Protein AF-A0A6F9ZHJ4-F1 (afdb_monomer)

Solvent-accessible surface area (backbone atoms only — not comparable to full-atom values): 6117 Å² total; per-residue (Å²): 122,73,69,59,60,60,54,70,74,72,63,99,56,73,60,68,56,48,52,54,50,50,52,49,51,52,53,51,50,52,53,50,54,50,52,51,48,54,53,47,54,55,55,51,56,53,48,52,57,48,52,53,48,54,51,50,52,50,52,49,51,53,52,52,50,51,59,61,45,54,77,74,45,53,72,68,53,44,52,52,52,50,59,74,49,41,71,48,76,47,73,80,88,86,54,77,48,77,39,50,71,88,78,122

Radius of gyration: 35.01 Å; Cα contacts (8 Å, |Δi|>4): 24; chains: 1; bounding box: 73×30×91 Å

Structure (mmCIF, N/CA/C/O backbone):
data_AF-A0A6F9ZHJ4-F1
#
_entry.id   AF-A0A6F9ZHJ4-F1
#
loop_
_atom_site.group_PDB
_atom_site.id
_atom_site.type_symbol
_atom_site.label_atom_id
_atom_site.label_alt_id
_atom_site.label_comp_id
_atom_site.label_asym_id
_atom_site.label_entity_id
_atom_site.label_seq_id
_atom_site.pdbx_PDB_ins_code
_atom_site.Cartn_x
_atom_site.Cartn_y
_atom_site.Cartn_z
_atom_site.occupancy
_atom_site.B_iso_or_equiv
_atom_site.auth_seq_id
_atom_site.auth_comp_id
_atom_site.auth_asym_id
_atom_site.auth_atom_id
_atom_site.pdbx_PDB_model_num
ATOM 1 N N . MET A 1 1 ? -49.561 13.893 37.663 1.00 42.22 1 MET A N 1
ATOM 2 C CA . MET A 1 1 ? -48.590 14.455 38.633 1.00 42.22 1 MET A CA 1
ATOM 3 C C . MET A 1 1 ? -49.202 14.816 39.996 1.00 42.22 1 MET A C 1
ATOM 5 O O . MET A 1 1 ? -48.502 14.705 40.987 1.00 42.22 1 MET A O 1
ATOM 9 N N . GLN A 1 2 ? -50.490 15.183 40.096 1.00 40.31 2 GLN A N 1
ATOM 10 C CA . GLN A 1 2 ? -51.121 15.577 41.376 1.00 40.31 2 GLN A CA 1
ATOM 11 C C . GLN A 1 2 ? -51.456 14.403 42.323 1.00 40.31 2 GLN A C 1
ATOM 13 O O . GLN A 1 2 ? -51.540 14.593 43.531 1.00 40.31 2 GLN A O 1
ATOM 18 N N . ASN A 1 3 ? -51.572 13.177 41.800 1.00 46.91 3 ASN A N 1
ATOM 19 C CA . ASN A 1 3 ? -51.909 11.995 42.603 1.00 46.91 3 ASN A CA 1
ATOM 20 C C . ASN A 1 3 ? -50.717 11.431 43.408 1.00 46.91 3 ASN A C 1
ATOM 22 O O . ASN A 1 3 ? -50.920 10.770 44.417 1.00 46.91 3 ASN A O 1
ATOM 26 N N . LEU A 1 4 ? -49.473 11.717 42.997 1.00 52.75 4 LEU A N 1
ATOM 27 C CA . LEU A 1 4 ? -48.271 11.221 43.683 1.00 52.75 4 LEU A CA 1
ATOM 28 C C . LEU A 1 4 ? -47.999 12.000 44.979 1.00 52.75 4 LEU A C 1
ATOM 30 O O . LEU A 1 4 ? -47.699 11.411 46.009 1.00 52.75 4 LEU A O 1
ATOM 34 N N . ILE A 1 5 ? -48.181 13.324 44.945 1.00 53.09 5 ILE A N 1
ATOM 35 C CA . ILE A 1 5 ? -47.965 14.210 46.102 1.00 53.09 5 ILE A CA 1
ATOM 36 C C . ILE A 1 5 ? -49.041 14.006 47.177 1.00 53.09 5 ILE A C 1
ATOM 38 O O . ILE A 1 5 ? -48.769 14.129 48.367 1.00 53.09 5 ILE A O 1
ATOM 42 N N . HIS A 1 6 ? -50.247 13.597 46.780 1.00 45.91 6 HIS A N 1
ATOM 43 C CA . HIS A 1 6 ? -51.310 13.258 47.723 1.00 45.91 6 HIS A CA 1
ATOM 44 C C . HIS A 1 6 ? -51.065 11.914 48.442 1.00 45.91 6 HIS A C 1
ATOM 46 O O . HIS A 1 6 ? -51.452 11.753 49.598 1.00 45.91 6 HIS A O 1
ATOM 52 N N . VAL A 1 7 ? -50.382 10.961 47.797 1.00 54.66 7 VAL A N 1
ATOM 53 C CA . VAL A 1 7 ? -49.926 9.714 48.442 1.00 54.66 7 VAL A CA 1
ATOM 54 C C . VAL A 1 7 ? -48.730 9.982 49.368 1.00 54.66 7 VAL A C 1
ATOM 56 O O . VAL A 1 7 ? -48.670 9.427 50.463 1.00 54.66 7 VAL A O 1
ATOM 59 N N . LEU A 1 8 ? -47.853 10.924 48.998 1.00 51.97 8 LEU A N 1
ATOM 60 C CA . LEU A 1 8 ? -46.684 11.348 49.784 1.00 51.97 8 LEU A CA 1
ATOM 61 C C . LEU A 1 8 ? -47.028 11.935 51.166 1.00 51.97 8 LEU A C 1
ATOM 63 O O . LEU A 1 8 ? -46.206 11.877 52.073 1.00 51.97 8 LEU A O 1
ATOM 67 N N . GLY A 1 9 ? -48.233 12.480 51.353 1.00 52.75 9 GLY A N 1
ATOM 68 C CA . GLY A 1 9 ? -48.646 13.078 52.626 1.00 52.75 9 GLY A CA 1
ATOM 69 C C . GLY A 1 9 ? -49.232 12.107 53.655 1.00 52.75 9 GLY A C 1
ATOM 70 O O . GLY A 1 9 ? -49.467 12.527 54.787 1.00 52.75 9 GLY A O 1
ATOM 71 N N . LYS A 1 10 ? -49.531 10.845 53.290 1.00 49.97 10 LYS A N 1
ATOM 72 C CA . LYS A 1 10 ? -50.440 10.004 54.097 1.00 49.97 10 LYS A CA 1
ATOM 73 C C . LYS A 1 10 ? -49.900 8.668 54.605 1.00 49.97 10 LYS A C 1
ATOM 75 O O . LYS A 1 10 ? -50.528 8.106 55.498 1.00 49.97 10 LYS A O 1
ATOM 80 N N . SER A 1 11 ? -48.776 8.152 54.113 1.00 47.34 11 SER A N 1
ATOM 81 C CA . SER A 1 11 ? -48.250 6.864 54.588 1.00 47.34 11 SER A CA 1
A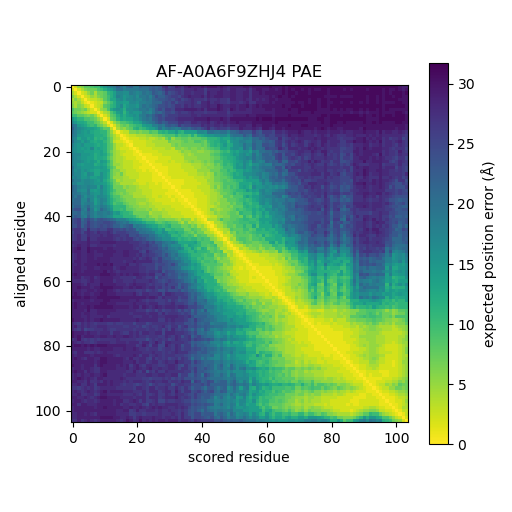TOM 82 C C . SER A 1 11 ? -46.837 6.998 55.142 1.00 47.34 11 SER A C 1
ATOM 84 O O . SER A 1 11 ? -45.867 7.092 54.393 1.00 47.34 11 SER A O 1
ATOM 86 N N . GLY A 1 12 ? -46.725 6.959 56.469 1.00 50.88 12 GLY A N 1
ATOM 87 C CA . GLY A 1 12 ? -45.473 6.702 57.175 1.00 50.88 12 GLY A CA 1
ATOM 88 C C . GLY A 1 12 ? -45.009 5.261 56.959 1.00 50.88 12 GLY A C 1
ATOM 89 O O . GLY A 1 12 ? -45.169 4.421 57.836 1.00 50.88 12 GLY A O 1
ATOM 90 N N . GLY A 1 13 ? -44.462 4.979 55.780 1.00 51.06 13 GLY A N 1
ATOM 91 C CA . GLY A 1 13 ? -43.990 3.656 55.381 1.00 51.06 13 GLY A CA 1
ATOM 92 C C . GLY A 1 13 ? -42.750 3.790 54.515 1.00 51.06 13 GLY A C 1
ATOM 93 O O . GLY A 1 13 ? -42.812 3.647 53.300 1.00 51.06 13 GLY A O 1
ATOM 94 N N . ASN A 1 14 ? -41.632 4.111 55.163 1.00 61.44 14 ASN A N 1
ATOM 95 C CA . ASN A 1 14 ? -40.338 4.371 54.536 1.00 61.44 14 ASN A CA 1
ATOM 96 C C . ASN A 1 14 ? -39.756 3.163 53.772 1.00 61.44 14 ASN A C 1
ATOM 98 O O . ASN A 1 14 ? -38.820 3.344 53.010 1.00 61.44 14 ASN A O 1
ATOM 102 N N . GLU A 1 15 ? -40.279 1.948 53.933 1.00 60.91 15 GLU A N 1
ATOM 103 C CA . GLU A 1 15 ? -39.592 0.721 53.502 1.00 60.91 15 GLU A CA 1
ATOM 104 C C . GLU A 1 15 ? -39.889 0.315 52.047 1.00 60.91 15 GLU A C 1
ATOM 106 O O . GLU A 1 15 ? -38.96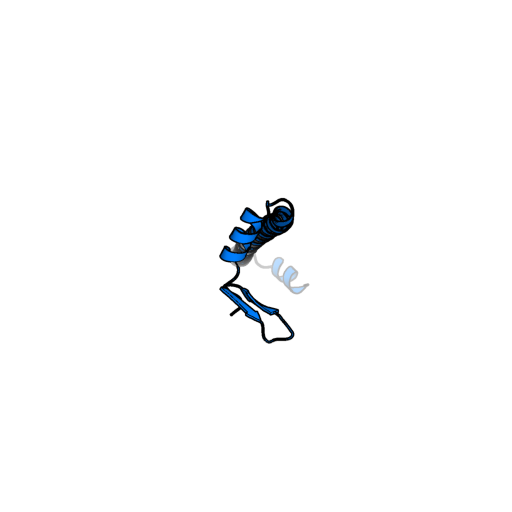2 0.074 51.276 1.00 60.91 15 GLU A O 1
ATOM 111 N N . GLU A 1 16 ? -41.156 0.333 51.610 1.00 61.44 16 GLU A N 1
ATOM 112 C CA . GLU A 1 16 ? -41.500 0.016 50.210 1.00 61.44 16 GLU A CA 1
ATOM 113 C C . GLU A 1 16 ? -41.035 1.104 49.235 1.00 61.44 16 GLU A C 1
ATOM 115 O O . GLU A 1 16 ? -40.621 0.811 48.114 1.00 61.44 16 GLU A O 1
ATOM 120 N N . PHE A 1 17 ? -41.031 2.363 49.679 1.00 63.00 17 PHE A N 1
ATOM 121 C CA . PHE A 1 17 ? -40.507 3.482 48.901 1.00 63.00 17 PHE A CA 1
ATOM 122 C C . PHE A 1 17 ? -38.985 3.402 48.735 1.00 63.00 17 PHE A C 1
ATOM 124 O O . PHE A 1 17 ? -38.487 3.570 47.621 1.00 63.00 17 PHE A O 1
ATOM 131 N N . ILE A 1 18 ? -38.249 3.095 49.812 1.00 70.62 18 ILE A N 1
ATOM 132 C CA . ILE A 1 18 ? -36.798 2.871 49.745 1.00 70.62 18 ILE A CA 1
ATOM 133 C C . ILE A 1 18 ? -36.498 1.676 48.842 1.00 70.62 18 ILE A C 1
ATOM 135 O O . ILE A 1 18 ? -35.662 1.806 47.956 1.00 70.62 18 ILE A O 1
ATOM 139 N N . SER A 1 19 ? -37.239 0.571 48.970 1.00 73.06 19 SER A N 1
ATOM 140 C CA . SER A 1 19 ? -37.074 -0.597 48.099 1.00 73.06 19 SER A CA 1
ATOM 141 C C . SER A 1 19 ? -37.322 -0.263 46.623 1.00 73.06 19 SER A C 1
ATOM 143 O O . SER A 1 19 ? -36.594 -0.718 45.741 1.00 73.06 19 SER A O 1
ATOM 145 N N . GLN A 1 20 ? -38.315 0.578 46.323 1.00 74.00 20 GLN A N 1
ATOM 146 C CA . GLN A 1 20 ? -38.616 0.976 44.951 1.00 74.00 20 GLN A CA 1
ATOM 147 C C . GLN A 1 20 ? -37.569 1.935 44.367 1.00 74.00 20 GLN A C 1
ATOM 149 O O . GLN A 1 20 ? -37.240 1.820 43.184 1.00 74.00 20 GLN A O 1
ATOM 154 N N . ILE A 1 21 ? -37.015 2.837 45.183 1.00 76.94 21 ILE A N 1
ATOM 155 C CA . ILE A 1 21 ? -35.872 3.675 44.802 1.00 76.94 21 ILE A CA 1
ATOM 156 C C . ILE A 1 21 ? -34.627 2.816 44.589 1.00 76.94 21 ILE A C 1
ATOM 158 O O . ILE A 1 21 ? -33.968 2.953 43.565 1.00 76.94 21 ILE A O 1
ATOM 162 N N . GLU A 1 22 ? -34.328 1.895 45.498 1.00 78.12 22 GLU A N 1
ATOM 163 C CA . GLU A 1 22 ? -33.178 0.997 45.414 1.00 78.12 22 GLU A CA 1
ATOM 164 C C . GLU A 1 22 ? -33.247 0.129 44.154 1.00 78.12 22 GLU A C 1
ATOM 166 O O . GLU A 1 22 ? -32.276 0.018 43.410 1.00 78.12 22 GLU A O 1
ATOM 171 N N . LYS A 1 23 ? -34.437 -0.374 43.814 1.00 81.19 23 LYS A N 1
ATOM 172 C CA . LYS A 1 23 ? -34.670 -1.123 42.576 1.00 81.19 23 LYS A CA 1
ATOM 173 C C . LYS A 1 23 ? -34.467 -0.271 41.319 1.00 81.19 23 LYS A C 1
ATOM 175 O O . LYS A 1 23 ? -33.959 -0.774 40.319 1.00 81.19 23 LYS A O 1
ATOM 180 N N . GLN A 1 24 ? -34.846 1.010 41.353 1.00 77.25 24 GLN A N 1
ATOM 181 C CA . GLN A 1 24 ? -34.566 1.938 40.253 1.00 77.25 24 GLN A CA 1
ATOM 182 C C . GLN A 1 24 ? -33.078 2.288 40.153 1.00 77.25 24 GLN A C 1
ATOM 184 O O . GLN A 1 24 ? -32.565 2.374 39.042 1.00 77.25 24 GLN A O 1
ATOM 189 N N . ILE A 1 25 ? -32.382 2.435 41.283 1.00 83.06 25 ILE A N 1
ATOM 190 C CA . ILE A 1 25 ? -30.934 2.671 41.329 1.00 83.06 25 ILE A CA 1
ATOM 191 C C . ILE A 1 25 ? -30.184 1.476 40.737 1.00 83.06 25 ILE A C 1
ATOM 193 O O . ILE A 1 25 ? -29.324 1.671 39.885 1.00 83.06 25 ILE A O 1
ATOM 197 N N . VAL A 1 26 ? -30.537 0.249 41.132 1.00 88.62 26 VAL A N 1
ATOM 198 C CA . VAL A 1 26 ? -29.921 -0.976 40.597 1.00 88.62 26 VAL A CA 1
ATOM 199 C C . VAL A 1 26 ? -30.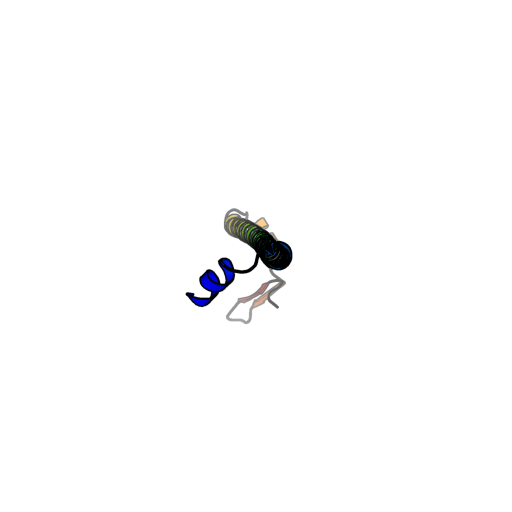150 -1.081 39.095 1.00 88.62 26 VAL A C 1
ATOM 201 O O . VAL A 1 26 ? -29.191 -1.256 38.350 1.00 88.62 26 VAL A O 1
ATOM 204 N N . LYS A 1 27 ? -31.391 -0.881 38.636 1.00 88.81 27 LYS A N 1
ATOM 205 C CA . LYS A 1 27 ? -31.714 -0.918 37.206 1.00 88.81 27 LYS A CA 1
ATOM 206 C C . LYS A 1 27 ? -30.918 0.125 36.412 1.00 88.81 27 LYS A C 1
ATOM 208 O O . LYS A 1 27 ? -30.382 -0.183 35.353 1.00 88.81 27 LYS A O 1
ATOM 213 N N . LEU A 1 28 ? -30.828 1.354 36.919 1.00 84.56 28 LEU A N 1
ATOM 214 C CA . LEU A 1 28 ? -30.083 2.420 36.252 1.00 84.56 28 LEU A CA 1
ATOM 215 C C . LEU A 1 28 ? -28.576 2.128 36.232 1.00 84.56 28 LEU A C 1
ATOM 217 O O . LEU A 1 28 ? -27.908 2.402 35.243 1.00 84.56 28 LEU A O 1
ATOM 221 N N . ASN A 1 29 ? -28.042 1.534 37.299 1.00 86.75 29 ASN A N 1
ATOM 222 C CA . ASN A 1 29 ? -26.644 1.121 37.365 1.00 86.75 29 ASN A CA 1
ATOM 223 C C . ASN A 1 29 ? -26.331 -0.024 36.382 1.00 86.75 29 ASN 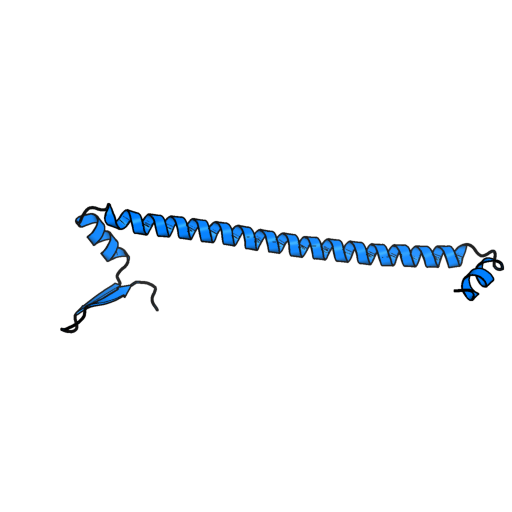A C 1
ATOM 225 O O . ASN A 1 29 ? -25.282 -0.020 35.738 1.00 86.75 29 ASN A O 1
ATOM 229 N N . GLU A 1 30 ? -27.248 -0.977 36.212 1.00 89.56 30 GLU A N 1
ATOM 230 C CA . GLU A 1 30 ? -27.143 -2.027 35.189 1.00 89.56 30 GLU A CA 1
ATOM 231 C C . GLU A 1 30 ? -27.162 -1.437 33.771 1.00 89.56 30 GLU A C 1
ATOM 233 O O . GLU A 1 30 ? -26.332 -1.801 32.941 1.00 89.56 30 GLU A O 1
ATOM 238 N N . GLU A 1 31 ? -28.041 -0.470 33.497 1.00 86.94 31 GLU A N 1
ATOM 239 C CA . GLU A 1 31 ? -28.076 0.223 32.201 1.00 86.94 31 GLU A CA 1
ATOM 240 C C . GLU A 1 31 ? -26.790 1.032 31.944 1.00 86.94 31 GLU A C 1
ATOM 242 O O . GLU A 1 31 ? -26.229 0.963 30.850 1.00 86.94 31 GLU A O 1
ATOM 247 N N . CYS A 1 32 ? -26.266 1.741 32.950 1.00 79.31 32 CYS A N 1
ATOM 248 C CA . CYS A 1 32 ? -25.000 2.473 32.836 1.00 79.31 32 CYS A CA 1
ATOM 249 C C . CYS A 1 32 ? -23.816 1.541 32.549 1.00 79.31 32 CYS A C 1
ATOM 251 O O . CYS A 1 32 ? -23.017 1.821 31.659 1.00 79.31 32 CYS A O 1
ATOM 253 N N . THR A 1 33 ? -23.719 0.417 33.263 1.00 85.06 33 THR A N 1
ATOM 254 C CA . THR A 1 33 ? -22.627 -0.551 33.066 1.00 85.06 33 THR A CA 1
ATOM 255 C C . THR A 1 33 ? -22.711 -1.256 31.710 1.00 85.06 33 THR A C 1
ATOM 257 O O . THR A 1 33 ? -21.680 -1.491 31.079 1.00 85.06 33 THR A O 1
ATOM 260 N N . ALA A 1 34 ? -23.919 -1.538 31.211 1.00 87.94 34 ALA A N 1
ATOM 261 C CA . ALA A 1 34 ? -24.118 -2.070 29.864 1.00 87.94 34 ALA A CA 1
ATOM 262 C C . ALA A 1 34 ? -23.667 -1.077 28.777 1.00 87.94 34 ALA A C 1
ATOM 264 O O . ALA A 1 34 ? -22.933 -1.459 27.865 1.00 87.94 34 ALA A O 1
ATOM 265 N N . LEU A 1 35 ? -24.044 0.200 28.905 1.00 78.44 35 LEU A N 1
ATOM 266 C CA . LEU A 1 35 ? -23.658 1.254 27.959 1.00 78.44 35 LEU A CA 1
ATOM 267 C C . LEU A 1 35 ? -22.153 1.557 27.990 1.00 78.44 35 LEU A C 1
ATOM 269 O O . LEU A 1 35 ? -21.554 1.820 26.947 1.00 78.44 35 LEU A O 1
ATOM 273 N N . GLU A 1 36 ? -21.517 1.512 29.162 1.00 78.44 36 GLU A N 1
ATOM 274 C CA . GLU A 1 36 ? -20.061 1.663 29.280 1.00 78.44 36 GLU A CA 1
ATOM 275 C C . GLU A 1 36 ? -19.311 0.520 28.596 1.00 78.44 36 GLU A C 1
ATOM 277 O O . GLU A 1 36 ? -18.305 0.765 27.925 1.00 78.44 36 GLU A O 1
ATOM 282 N N . LYS A 1 37 ? -19.822 -0.710 28.712 1.00 81.69 37 LYS A N 1
ATOM 283 C CA . LYS A 1 37 ? -19.250 -1.877 28.040 1.00 81.69 37 LYS A CA 1
ATOM 284 C C . LYS A 1 37 ? -19.355 -1.759 26.519 1.00 81.69 37 LYS A C 1
ATOM 286 O O . LYS A 1 37 ? -18.343 -1.870 25.840 1.00 81.69 37 LYS A O 1
ATOM 291 N N . GLU A 1 38 ? -20.536 -1.434 25.997 1.00 75.25 38 GLU A N 1
ATOM 292 C CA . GLU A 1 38 ? -20.743 -1.235 24.555 1.00 75.25 38 GLU A CA 1
ATOM 293 C C . GLU A 1 38 ? -19.854 -0.109 24.001 1.00 75.25 38 GLU A C 1
ATOM 295 O O . GLU A 1 38 ? -19.244 -0.236 22.938 1.00 75.25 38 GLU A O 1
ATOM 300 N N . ARG A 1 39 ? -19.699 0.983 24.759 1.00 71.50 39 ARG A N 1
ATOM 301 C CA . ARG A 1 39 ? -18.789 2.078 24.404 1.00 71.50 39 ARG A CA 1
ATOM 302 C C . ARG A 1 39 ? -17.323 1.640 24.383 1.00 71.50 39 ARG A C 1
ATOM 304 O O . ARG A 1 39 ? -16.564 2.133 23.547 1.00 71.50 39 ARG A O 1
ATOM 311 N N . SER A 1 40 ? -16.918 0.773 25.310 1.00 72.19 40 SER A N 1
ATOM 312 C CA . SER A 1 40 ? -15.564 0.216 25.350 1.00 72.19 40 SER A CA 1
ATOM 313 C C . SER A 1 40 ? -15.304 -0.665 24.132 1.00 72.19 40 SER A C 1
ATOM 315 O O . SER A 1 40 ? -14.307 -0.448 23.447 1.00 72.19 40 SER A O 1
ATOM 317 N N . ASP A 1 41 ? -16.232 -1.569 23.818 1.00 70.12 41 ASP A N 1
ATOM 318 C CA . ASP A 1 41 ? -16.115 -2.522 22.710 1.00 70.12 41 ASP A CA 1
ATOM 319 C C . ASP A 1 41 ? -16.015 -1.787 21.355 1.00 70.12 41 ASP A C 1
ATOM 321 O O . ASP A 1 41 ? -15.092 -2.025 20.575 1.00 70.12 41 ASP A O 1
ATOM 325 N N . ILE A 1 42 ? -16.878 -0.789 21.110 1.00 68.12 42 ILE A N 1
ATOM 326 C CA . ILE A 1 42 ? -16.819 0.058 19.900 1.00 68.12 42 ILE A CA 1
ATOM 327 C C . ILE A 1 42 ? -15.511 0.868 19.840 1.00 68.12 42 ILE A C 1
ATOM 329 O O . ILE A 1 42 ? -14.956 1.101 18.764 1.00 68.12 42 ILE A O 1
ATOM 333 N N . GLY A 1 43 ? -15.010 1.332 20.988 1.00 61.94 43 GLY A N 1
ATOM 334 C CA . GLY A 1 43 ? -13.755 2.079 21.073 1.00 61.94 43 GLY A CA 1
ATOM 335 C C . GLY A 1 43 ? -12.509 1.222 20.830 1.00 61.94 43 GLY A C 1
ATOM 336 O O . GLY A 1 43 ? -11.480 1.754 20.408 1.00 61.94 43 GLY A O 1
ATOM 337 N N . GLU A 1 44 ? -12.580 -0.079 21.097 1.00 61.19 44 GLU A N 1
ATOM 338 C CA . GLU A 1 44 ? -11.505 -1.040 20.847 1.00 61.19 44 GLU A CA 1
ATOM 339 C C . GLU A 1 44 ? -11.470 -1.452 19.366 1.00 61.19 44 GLU A C 1
ATOM 341 O O . GLU A 1 44 ? -10.415 -1.351 18.735 1.00 61.19 44 GLU A O 1
ATOM 346 N N . ASP A 1 45 ? -12.633 -1.745 18.772 1.00 57.62 45 ASP A N 1
ATOM 347 C CA . ASP A 1 45 ? -12.780 -2.000 17.328 1.00 57.62 45 ASP A CA 1
ATOM 348 C C . ASP A 1 45 ? -12.441 -0.767 16.471 1.00 57.62 45 ASP A C 1
ATOM 350 O O . ASP A 1 45 ? -11.837 -0.865 15.403 1.00 57.62 45 ASP A O 1
ATOM 354 N N . GLY A 1 46 ? -12.769 0.439 16.939 1.00 57.31 46 GLY A N 1
ATOM 355 C CA . GLY A 1 46 ? -12.380 1.670 16.248 1.00 57.31 46 GLY A CA 1
ATOM 356 C C . GLY A 1 46 ? -10.860 1.880 16.204 1.00 57.31 46 GLY A C 1
ATOM 357 O O . GLY A 1 46 ? -10.337 2.415 15.224 1.00 57.31 46 GLY A O 1
ATOM 358 N N . ARG A 1 47 ? -10.136 1.442 17.244 1.00 58.47 47 ARG A N 1
ATOM 359 C CA . ARG A 1 47 ? -8.670 1.555 17.325 1.00 58.47 47 ARG A CA 1
ATOM 360 C C . ARG A 1 47 ? -7.957 0.520 16.464 1.00 58.47 47 ARG A C 1
ATOM 362 O O . ARG A 1 47 ? -6.947 0.870 15.856 1.00 58.47 47 ARG A O 1
ATOM 369 N N . SER A 1 48 ? -8.469 -0.708 16.383 1.00 59.28 48 SER A N 1
ATOM 370 C CA . SER A 1 48 ? -7.910 -1.742 15.500 1.00 59.28 48 SER A CA 1
ATOM 371 C C . SER A 1 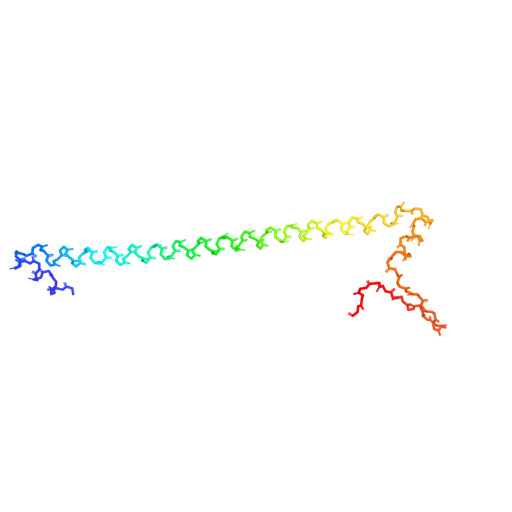48 ? -8.032 -1.328 14.030 1.00 59.28 48 SER A C 1
ATOM 373 O O . SER A 1 48 ? -7.031 -1.281 13.318 1.00 59.28 48 SER A O 1
ATOM 375 N N . VAL A 1 49 ? -9.213 -0.861 13.611 1.00 60.31 49 VAL A N 1
ATOM 376 C CA . VAL A 1 49 ? -9.463 -0.372 12.243 1.00 60.31 49 VAL A CA 1
ATOM 377 C C . VAL A 1 49 ? -8.598 0.843 11.889 1.00 60.31 49 VAL A C 1
ATOM 379 O O . VAL A 1 49 ? -8.203 1.016 10.732 1.00 60.31 49 VAL A O 1
ATOM 382 N N . GLN A 1 50 ? -8.306 1.715 12.857 1.00 61.22 50 GLN A N 1
ATOM 383 C CA . GLN A 1 50 ? -7.433 2.863 12.625 1.00 61.22 50 GLN A CA 1
ATOM 384 C C . GLN A 1 50 ? -5.959 2.451 12.484 1.00 61.22 50 GLN A C 1
ATOM 386 O O . GLN A 1 50 ? -5.295 2.931 11.566 1.00 61.22 50 GLN A O 1
ATOM 391 N N . GLY A 1 51 ? -5.483 1.510 13.305 1.00 65.81 51 GLY A N 1
ATOM 392 C CA . GLY A 1 51 ? -4.144 0.930 13.165 1.00 65.81 51 GLY A CA 1
ATOM 393 C C . GLY A 1 51 ? -3.939 0.230 11.817 1.00 65.81 51 GLY A C 1
ATOM 394 O O . GLY A 1 51 ? -2.905 0.416 11.176 1.00 65.81 51 GLY A O 1
ATOM 395 N N . ASP A 1 52 ? -4.951 -0.490 11.332 1.00 67.94 52 ASP A N 1
ATOM 396 C CA . ASP A 1 52 ? -4.900 -1.171 10.033 1.00 67.94 52 ASP A CA 1
ATOM 397 C C . ASP A 1 52 ? -4.846 -0.182 8.856 1.00 67.94 52 ASP A C 1
ATOM 399 O O . ASP A 1 52 ? -4.128 -0.399 7.877 1.00 67.94 52 ASP A O 1
ATOM 403 N N . LYS A 1 53 ? -5.560 0.949 8.948 1.00 69.81 53 LYS A N 1
ATOM 404 C CA . LYS A 1 53 ? -5.499 2.017 7.934 1.00 69.81 53 LYS A CA 1
ATOM 405 C C . LYS A 1 53 ? -4.140 2.707 7.890 1.00 69.81 53 LYS A C 1
ATOM 407 O O . LYS A 1 53 ? -3.644 2.987 6.802 1.00 69.81 53 LYS A O 1
ATOM 412 N N . GLU A 1 54 ? -3.541 2.978 9.044 1.00 71.06 54 GLU A N 1
ATOM 413 C CA . GLU A 1 54 ? -2.209 3.586 9.127 1.00 71.06 54 GLU A CA 1
ATOM 414 C C . GLU A 1 54 ? -1.136 2.652 8.547 1.00 71.06 54 GLU A C 1
ATOM 416 O O . GLU A 1 54 ? -0.269 3.097 7.794 1.00 71.06 54 GLU A O 1
ATOM 421 N N . GLN A 1 55 ? -1.239 1.343 8.803 1.00 65.50 55 GLN A N 1
ATOM 422 C CA . GLN A 1 55 ? -0.369 0.341 8.180 1.00 65.50 55 GLN A CA 1
ATOM 423 C C . GLN A 1 55 ? -0.570 0.254 6.663 1.00 65.50 55 GLN A C 1
ATOM 425 O O . GLN A 1 55 ? 0.408 0.159 5.921 1.00 65.50 55 GLN A O 1
ATOM 430 N N . LEU A 1 56 ? -1.815 0.316 6.184 1.00 73.12 56 LEU A N 1
ATOM 431 C CA . LEU A 1 56 ? -2.121 0.313 4.754 1.00 73.12 56 LEU A CA 1
ATOM 432 C C . LEU A 1 56 ? -1.537 1.542 4.041 1.00 73.12 56 LEU A C 1
ATOM 434 O O . LEU A 1 56 ? -0.917 1.396 2.987 1.00 73.12 56 LEU A O 1
ATOM 438 N N . GLU A 1 57 ? -1.709 2.744 4.599 1.00 74.25 57 GLU A N 1
ATOM 439 C CA . GLU A 1 57 ? -1.133 3.962 4.015 1.00 74.25 57 GLU A CA 1
ATOM 440 C C . GLU A 1 57 ? 0.401 3.933 4.062 1.00 74.25 57 GLU A C 1
ATOM 442 O O . GLU A 1 57 ? 1.035 4.277 3.067 1.00 74.25 57 GLU A O 1
ATOM 447 N N . PHE A 1 58 ? 1.010 3.408 5.133 1.00 71.00 58 PHE A N 1
ATOM 448 C CA . PHE A 1 58 ? 2.458 3.187 5.176 1.00 71.00 58 PHE A CA 1
ATOM 449 C C . PHE A 1 58 ? 2.926 2.232 4.066 1.00 71.00 58 PHE A C 1
ATOM 451 O O . PHE A 1 58 ? 3.859 2.547 3.328 1.00 71.00 58 PHE A O 1
ATOM 458 N N . LEU A 1 59 ? 2.262 1.086 3.884 1.00 68.81 59 LEU A N 1
ATOM 459 C CA . LEU A 1 59 ? 2.590 0.134 2.815 1.00 68.81 59 LEU A CA 1
ATOM 460 C C . LEU A 1 59 ? 2.428 0.753 1.423 1.00 68.81 59 LEU A C 1
ATOM 462 O O . LEU A 1 59 ? 3.243 0.514 0.533 1.00 68.81 59 LEU A O 1
ATOM 466 N N . LYS A 1 60 ? 1.403 1.581 1.236 1.00 74.25 60 LYS A N 1
ATOM 467 C CA . LYS A 1 60 ? 1.159 2.311 -0.007 1.00 74.25 60 LYS A CA 1
ATOM 468 C C . LYS A 1 60 ? 2.230 3.367 -0.273 1.00 74.25 60 LYS A C 1
ATOM 470 O O . LYS A 1 60 ? 2.673 3.485 -1.414 1.00 74.25 60 LYS A O 1
ATOM 475 N N . GLU A 1 61 ? 2.692 4.096 0.741 1.00 73.38 61 GLU A N 1
ATOM 476 C CA . GLU A 1 61 ? 3.834 5.010 0.616 1.00 73.38 61 GLU A CA 1
ATOM 477 C C . GLU A 1 61 ? 5.124 4.260 0.272 1.00 73.38 61 GLU A C 1
ATOM 479 O O . GLU A 1 61 ? 5.873 4.699 -0.602 1.00 73.38 61 GLU A O 1
ATOM 484 N N . GLN A 1 62 ? 5.368 3.101 0.891 1.00 64.25 62 GLN A N 1
ATOM 485 C CA . GLN A 1 62 ? 6.517 2.254 0.561 1.00 64.25 62 GLN A CA 1
ATOM 486 C C . GLN A 1 62 ? 6.444 1.719 -0.877 1.00 64.25 62 GLN A C 1
ATOM 488 O O . GLN A 1 62 ? 7.436 1.761 -1.597 1.00 64.25 62 GLN A O 1
ATOM 493 N N . LEU A 1 63 ? 5.273 1.279 -1.341 1.00 70.50 63 LEU A N 1
ATOM 494 C CA . LEU A 1 63 ? 5.070 0.859 -2.733 1.00 70.50 63 LEU A CA 1
ATOM 495 C C . LEU A 1 63 ? 5.222 2.028 -3.716 1.00 70.50 63 LEU A C 1
ATOM 497 O O . LEU A 1 63 ? 5.789 1.867 -4.796 1.00 70.50 63 LEU A O 1
ATOM 501 N N . SER A 1 64 ? 4.760 3.218 -3.332 1.00 74.50 64 SER A N 1
ATOM 502 C CA . SER A 1 64 ? 4.888 4.434 -4.142 1.00 74.50 64 SER A CA 1
ATOM 503 C C . SER A 1 64 ? 6.343 4.891 -4.241 1.00 74.50 64 SER A C 1
ATOM 505 O O . SER A 1 64 ? 6.796 5.294 -5.311 1.00 74.50 64 SER A O 1
ATOM 507 N N . SER A 1 65 ? 7.112 4.787 -3.153 1.00 65.06 65 SER A N 1
ATOM 508 C CA . SER A 1 65 ? 8.553 5.038 -3.194 1.00 65.06 65 SER A CA 1
ATOM 509 C C . SER A 1 65 ? 9.273 3.980 -4.033 1.00 65.06 65 SER A C 1
ATOM 511 O O . SER A 1 65 ? 10.150 4.338 -4.814 1.00 65.06 65 SER A O 1
ATOM 513 N N . PHE A 1 66 ? 8.831 2.719 -3.996 1.00 66.94 66 PHE A N 1
ATOM 514 C CA . PHE A 1 66 ? 9.323 1.652 -4.874 1.00 66.94 66 PHE A CA 1
ATOM 515 C C . PHE A 1 66 ? 9.127 1.959 -6.365 1.00 66.94 66 PHE A C 1
ATOM 517 O O . PHE A 1 66 ? 10.032 1.720 -7.164 1.00 66.94 66 PHE A O 1
ATOM 524 N N . ALA A 1 67 ? 7.985 2.544 -6.744 1.00 72.25 67 ALA A N 1
ATOM 525 C CA . ALA A 1 67 ? 7.750 2.996 -8.115 1.00 72.25 67 ALA A CA 1
ATOM 526 C C . ALA A 1 67 ? 8.760 4.080 -8.537 1.00 72.25 67 ALA A C 1
ATOM 528 O O . ALA A 1 67 ? 9.303 4.021 -9.638 1.00 72.25 67 ALA A O 1
ATOM 529 N N . ASN A 1 68 ? 9.083 5.009 -7.632 1.00 74.00 68 ASN A N 1
ATOM 530 C CA . ASN A 1 68 ? 10.086 6.052 -7.873 1.00 74.00 68 ASN A CA 1
ATOM 531 C C . ASN A 1 68 ? 11.526 5.510 -7.904 1.00 74.00 68 ASN A C 1
ATOM 533 O O . ASN A 1 68 ? 12.392 6.107 -8.544 1.00 74.00 68 ASN A O 1
ATOM 537 N N . LEU A 1 69 ? 11.803 4.386 -7.230 1.00 75.44 69 LEU A N 1
ATOM 538 C CA . LEU A 1 69 ? 13.107 3.724 -7.305 1.00 75.44 69 LEU A CA 1
ATOM 539 C C . LEU A 1 69 ? 13.357 3.120 -8.686 1.00 75.44 69 LEU A C 1
ATOM 541 O O . LEU A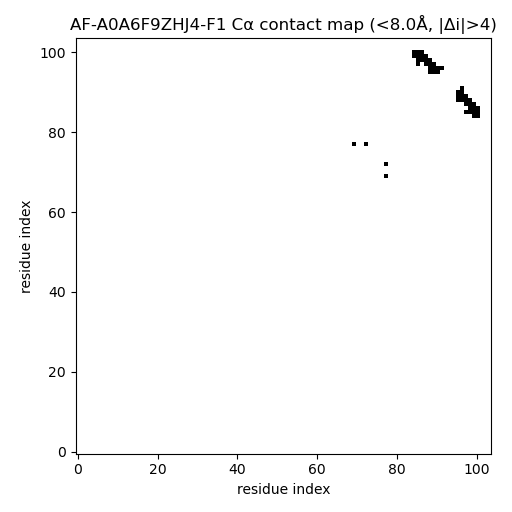 1 69 ? 14.504 3.097 -9.116 1.00 75.44 69 LEU A O 1
ATOM 545 N N . PHE A 1 70 ? 12.324 2.658 -9.400 1.00 80.12 70 PHE A N 1
ATOM 546 C CA . PHE A 1 70 ? 12.526 2.014 -10.697 1.00 80.12 70 PHE A CA 1
ATOM 547 C C . PHE A 1 70 ? 13.314 2.907 -11.656 1.00 80.12 70 PHE A C 1
ATOM 549 O O . PHE A 1 70 ? 14.246 2.427 -12.291 1.00 80.12 70 PHE A O 1
ATOM 556 N N . ASP A 1 71 ? 13.019 4.206 -11.714 1.00 81.31 71 ASP A N 1
ATOM 557 C CA . ASP A 1 71 ? 13.695 5.126 -12.630 1.00 81.31 71 ASP A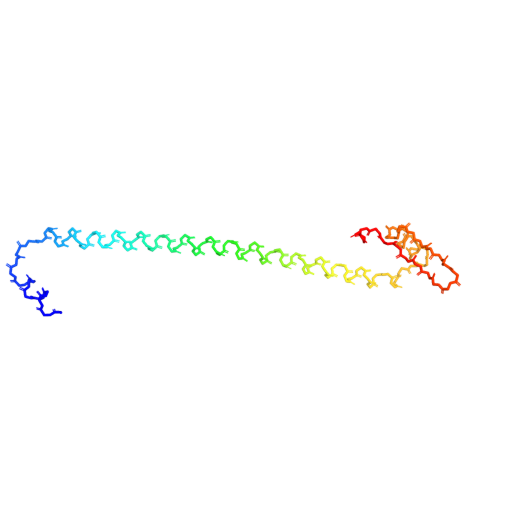 CA 1
ATOM 558 C C . ASP A 1 71 ? 15.180 5.332 -12.315 1.00 81.31 71 ASP A C 1
ATOM 560 O O . ASP A 1 71 ? 15.965 5.537 -13.249 1.00 81.31 71 ASP A O 1
ATOM 564 N N . THR A 1 72 ? 15.579 5.200 -11.045 1.00 83.81 72 THR A N 1
ATOM 565 C CA . THR A 1 72 ? 16.964 5.380 -10.581 1.00 83.81 72 THR A CA 1
ATOM 566 C C . THR A 1 72 ? 17.829 4.130 -10.749 1.00 83.81 72 THR A C 1
ATOM 568 O O . THR A 1 72 ? 19.056 4.235 -10.723 1.00 83.81 72 THR A O 1
ATOM 571 N N . LEU A 1 73 ? 17.214 2.964 -10.976 1.00 84.31 73 LEU A N 1
ATOM 572 C CA . LEU A 1 73 ? 17.918 1.705 -11.218 1.00 84.31 73 LEU A CA 1
ATOM 573 C C . LEU A 1 73 ? 18.713 1.736 -12.532 1.00 84.31 73 LEU A C 1
ATOM 575 O O . LEU A 1 73 ? 18.274 2.270 -13.561 1.00 84.31 73 LEU A O 1
ATOM 579 N N . SER A 1 74 ? 19.872 1.079 -12.529 1.00 89.25 74 SER A N 1
ATOM 580 C CA . SER A 1 74 ? 20.634 0.814 -13.748 1.00 89.25 74 SER A CA 1
ATOM 581 C C . SER A 1 74 ? 19.878 -0.145 -14.680 1.00 89.25 74 SER A C 1
ATOM 583 O O . SER A 1 74 ? 18.989 -0.887 -14.267 1.00 89.25 74 SER A O 1
ATOM 585 N N . VAL A 1 75 ? 20.227 -0.166 -15.971 1.00 90.44 75 VAL A N 1
ATOM 586 C CA . VAL A 1 75 ? 19.567 -1.046 -16.961 1.00 90.44 75 VAL A CA 1
ATOM 587 C C . VAL A 1 75 ? 19.584 -2.534 -16.552 1.00 90.44 75 VAL A C 1
ATOM 589 O O . VAL A 1 75 ? 18.549 -3.190 -16.699 1.00 90.44 75 VAL A O 1
ATOM 592 N N . PRO A 1 76 ? 20.691 -3.095 -16.019 1.00 90.94 76 PRO A N 1
ATOM 593 C CA . PRO A 1 76 ? 20.692 -4.462 -15.499 1.00 90.94 76 PRO A CA 1
ATOM 594 C C . PRO A 1 76 ? 19.711 -4.676 -14.342 1.00 90.94 76 PRO A C 1
ATOM 596 O O . PRO A 1 76 ? 18.989 -5.668 -14.344 1.00 90.94 76 PRO A O 1
ATOM 599 N N . GLU A 1 77 ? 19.650 -3.742 -13.393 1.00 82.94 77 GLU A N 1
ATOM 600 C CA . GLU A 1 77 ? 18.763 -3.824 -12.226 1.00 82.94 77 GLU A CA 1
ATOM 601 C C . GLU A 1 77 ? 17.291 -3.690 -12.626 1.00 82.94 77 GLU A C 1
ATOM 603 O O . GLU A 1 77 ? 16.462 -4.462 -12.158 1.00 82.94 77 GLU A O 1
ATOM 608 N N . LYS A 1 78 ? 16.967 -2.795 -13.571 1.00 87.44 78 LYS A N 1
ATOM 609 C CA . LYS A 1 78 ? 15.625 -2.695 -14.172 1.00 87.44 78 LYS A CA 1
ATOM 610 C C . LYS A 1 78 ? 15.197 -4.015 -14.806 1.00 87.44 78 LYS A C 1
ATOM 612 O O . LYS A 1 78 ? 14.054 -4.438 -14.651 1.00 87.44 78 LYS A O 1
ATOM 617 N N . ARG A 1 79 ? 16.109 -4.680 -15.521 1.00 87.50 79 ARG A N 1
ATOM 618 C CA . ARG A 1 79 ? 15.832 -5.970 -16.164 1.00 87.50 79 ARG A CA 1
ATOM 619 C C . ARG A 1 79 ? 15.597 -7.080 -15.142 1.00 87.50 79 ARG A C 1
ATOM 621 O O . ARG A 1 79 ? 14.688 -7.881 -15.341 1.00 87.50 79 ARG A O 1
ATOM 628 N N . GLU A 1 80 ? 16.387 -7.119 -14.072 1.00 82.88 80 GLU A N 1
ATOM 629 C CA . GLU A 1 80 ? 16.199 -8.100 -13.000 1.00 82.88 80 GLU A CA 1
ATOM 630 C C . GLU A 1 80 ? 14.887 -7.854 -12.251 1.00 82.88 80 GLU A C 1
ATOM 632 O O . GLU A 1 80 ? 14.115 -8.781 -12.029 1.00 82.88 80 GLU A O 1
ATOM 637 N N . TYR A 1 81 ? 14.570 -6.588 -11.979 1.00 83.44 81 TYR A N 1
ATOM 638 C CA . TYR A 1 81 ? 13.309 -6.186 -11.370 1.00 83.44 81 TYR A CA 1
ATOM 639 C C . TYR A 1 81 ? 12.095 -6.631 -12.197 1.00 83.44 81 TYR A C 1
ATOM 641 O O . TYR A 1 81 ? 11.198 -7.292 -11.677 1.00 83.44 81 TYR A O 1
ATOM 649 N N . LEU A 1 82 ? 12.085 -6.342 -13.505 1.00 84.88 82 LEU A N 1
ATOM 650 C CA . LEU A 1 82 ? 11.013 -6.786 -14.403 1.00 84.88 82 LEU A CA 1
ATOM 651 C C . LEU A 1 82 ? 10.864 -8.315 -14.398 1.00 84.88 82 LEU A C 1
ATOM 653 O O . LEU A 1 82 ? 9.753 -8.829 -14.421 1.00 84.88 82 LEU A O 1
ATOM 657 N N . ARG A 1 83 ? 11.969 -9.057 -14.313 1.00 83.38 83 ARG A N 1
ATOM 658 C CA . ARG A 1 83 ? 11.963 -10.525 -14.279 1.00 83.38 83 ARG A CA 1
ATOM 659 C C . ARG A 1 83 ? 11.403 -11.106 -12.978 1.00 83.38 83 ARG A C 1
ATOM 661 O O . ARG A 1 83 ? 10.914 -12.230 -12.994 1.00 83.38 83 ARG A O 1
ATOM 668 N N . MET A 1 84 ? 11.447 -10.358 -11.876 1.00 80.31 84 MET A N 1
ATOM 669 C CA . MET A 1 84 ? 10.821 -10.761 -10.614 1.00 80.31 84 MET A CA 1
ATOM 670 C C . MET A 1 84 ? 9.299 -10.584 -10.624 1.00 80.31 84 MET A C 1
ATOM 672 O O . MET A 1 84 ? 8.599 -11.361 -9.981 1.00 80.31 84 MET A O 1
ATOM 676 N N . ILE A 1 85 ? 8.786 -9.567 -11.323 1.00 81.44 85 ILE A N 1
ATOM 677 C CA . ILE A 1 85 ? 7.356 -9.216 -11.291 1.00 81.44 85 ILE A CA 1
ATOM 678 C C . ILE A 1 85 ? 6.559 -9.804 -12.463 1.00 81.44 85 ILE A C 1
ATOM 680 O O . ILE A 1 85 ? 5.361 -10.053 -12.328 1.00 81.44 85 ILE A O 1
ATOM 684 N N . LEU A 1 86 ? 7.204 -10.018 -13.612 1.00 86.31 86 LEU A N 1
ATOM 685 C CA . LEU A 1 86 ? 6.556 -10.526 -14.816 1.00 86.31 86 LEU A CA 1
ATOM 686 C C . LEU A 1 86 ? 6.578 -12.056 -14.844 1.00 86.31 86 LEU A C 1
ATOM 688 O O . LEU A 1 86 ? 7.629 -12.673 -14.684 1.00 86.31 86 LEU A O 1
ATOM 692 N N . ASP A 1 87 ? 5.420 -12.647 -15.127 1.00 87.25 87 ASP A N 1
ATOM 693 C CA . ASP A 1 87 ? 5.278 -14.072 -15.435 1.00 87.25 87 ASP A CA 1
ATOM 694 C C . ASP A 1 87 ? 5.726 -14.342 -16.880 1.00 87.25 87 ASP A C 1
ATOM 696 O O . ASP A 1 87 ? 6.650 -15.114 -17.141 1.00 87.25 87 ASP A O 1
ATOM 700 N N . LYS A 1 88 ? 5.132 -13.631 -17.846 1.00 89.50 88 LYS A N 1
ATOM 701 C CA . LYS A 1 88 ? 5.505 -13.738 -19.264 1.00 89.50 88 LYS A CA 1
ATOM 702 C C . LYS A 1 88 ? 5.133 -12.494 -20.058 1.00 89.50 88 LYS A C 1
ATOM 704 O O . LYS A 1 88 ? 4.229 -11.745 -19.698 1.00 89.50 88 LYS A O 1
ATOM 709 N N . VAL A 1 89 ? 5.808 -12.319 -21.191 1.00 90.62 89 VAL A N 1
ATOM 710 C CA . VAL A 1 89 ? 5.471 -11.313 -22.203 1.00 90.62 89 VAL A CA 1
ATOM 711 C C . VAL A 1 89 ? 5.256 -12.033 -23.528 1.00 90.62 89 VAL A C 1
ATOM 713 O O . VAL A 1 89 ? 6.137 -12.760 -23.984 1.00 90.62 89 VAL A O 1
ATOM 716 N N . VAL A 1 90 ? 4.079 -11.864 -24.126 1.00 94.19 90 VAL A N 1
ATOM 717 C CA . VAL A 1 90 ? 3.688 -12.511 -25.384 1.00 94.19 90 VAL A CA 1
ATOM 718 C C . VAL A 1 90 ? 3.505 -11.443 -26.452 1.00 94.19 90 VAL A C 1
ATOM 720 O O . VAL A 1 90 ? 2.751 -10.499 -26.256 1.00 94.19 90 VAL A O 1
ATOM 723 N N . TRP A 1 91 ? 4.183 -11.593 -27.585 1.00 95.12 91 TRP A N 1
ATOM 724 C CA . TRP A 1 91 ? 4.004 -10.731 -28.752 1.00 95.12 91 TRP A CA 1
ATOM 725 C C . TRP A 1 91 ? 3.094 -11.428 -29.761 1.00 95.12 91 TRP A C 1
ATOM 727 O O . TRP A 1 91 ? 3.405 -12.541 -30.186 1.00 95.12 91 TRP A O 1
ATOM 737 N N . ASP A 1 92 ? 1.983 -10.794 -30.137 1.00 93.25 92 ASP A N 1
ATOM 738 C CA . ASP A 1 92 ? 1.009 -11.366 -31.081 1.00 93.25 92 ASP A CA 1
ATOM 739 C C . ASP A 1 92 ? 1.220 -10.923 -32.543 1.00 93.25 92 ASP A C 1
ATOM 741 O O . ASP A 1 92 ? 0.517 -11.389 -33.437 1.00 93.25 92 ASP A O 1
ATOM 745 N N . GLY A 1 93 ? 2.211 -10.064 -32.800 1.00 93.81 93 GLY A N 1
ATOM 746 C CA . GLY A 1 93 ? 2.461 -9.463 -34.113 1.00 93.81 93 GLY A CA 1
ATOM 747 C C . GLY A 1 93 ? 2.106 -7.978 -34.192 1.00 93.81 93 GLY A C 1
ATOM 748 O O . GLY A 1 93 ? 2.656 -7.287 -35.047 1.00 93.81 93 GLY A O 1
ATOM 749 N N . GLU A 1 94 ? 1.261 -7.482 -33.288 1.00 95.69 94 GLU A N 1
ATOM 750 C CA . GLU A 1 94 ? 0.803 -6.088 -33.238 1.00 95.69 94 GLU A CA 1
ATOM 751 C C . GLU A 1 94 ? 1.013 -5.462 -31.850 1.00 95.69 94 GLU A C 1
ATOM 753 O O . GLU A 1 94 ? 1.424 -4.306 -31.741 1.00 95.69 94 GLU A O 1
ATOM 758 N N . GLN A 1 95 ? 0.776 -6.230 -30.785 1.00 95.12 95 GLN A N 1
ATOM 759 C CA . GLN A 1 95 ? 0.820 -5.793 -29.396 1.00 95.12 95 GLN A CA 1
ATOM 760 C C . GLN A 1 95 ? 1.593 -6.771 -28.502 1.00 95.12 95 GLN A C 1
ATOM 762 O O . GLN A 1 95 ? 1.656 -7.986 -28.717 1.00 95.12 95 GLN A O 1
ATOM 767 N N . ALA A 1 96 ? 2.194 -6.207 -27.453 1.00 93.88 96 ALA A N 1
ATOM 768 C CA . ALA A 1 96 ? 2.831 -6.967 -26.390 1.00 93.88 96 ALA A CA 1
ATOM 769 C C . ALA A 1 96 ? 1.840 -7.157 -25.237 1.00 93.88 96 ALA A C 1
ATOM 771 O O . ALA A 1 96 ? 1.428 -6.197 -24.589 1.00 93.88 96 ALA A O 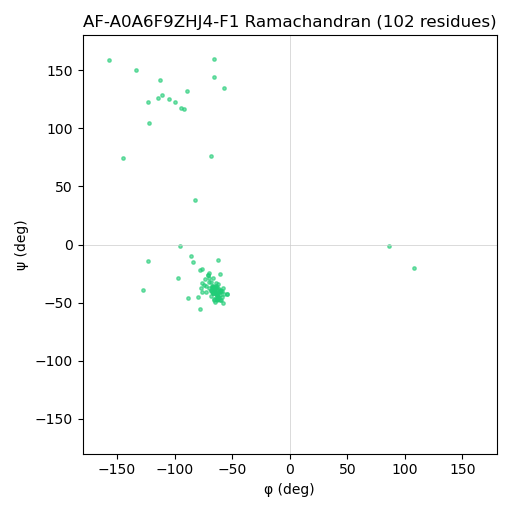1
ATOM 772 N N . HIS A 1 97 ? 1.502 -8.408 -24.955 1.00 91.81 97 HIS A N 1
ATOM 773 C CA . HIS A 1 97 ? 0.681 -8.815 -23.823 1.00 91.81 97 HIS A CA 1
ATOM 774 C C . HIS A 1 97 ? 1.589 -9.134 -22.640 1.00 91.81 97 HIS A C 1
ATOM 776 O O . HIS A 1 97 ? 2.405 -10.055 -22.710 1.00 91.81 97 HIS A O 1
ATOM 782 N N . ILE A 1 98 ? 1.465 -8.367 -21.560 1.00 90.75 98 ILE A N 1
ATOM 783 C CA . ILE A 1 98 ? 2.296 -8.497 -20.361 1.00 90.75 98 ILE A CA 1
ATOM 784 C C . ILE A 1 98 ? 1.476 -9.167 -19.260 1.00 90.75 98 ILE A C 1
ATOM 786 O O . ILE A 1 98 ? 0.406 -8.687 -18.898 1.00 90.75 98 ILE A O 1
ATOM 790 N N . PHE A 1 99 ? 2.000 -10.258 -18.710 1.00 89.31 99 PHE A N 1
ATOM 791 C CA . PHE A 1 99 ? 1.390 -11.008 -17.618 1.00 89.31 99 PHE A CA 1
ATOM 792 C C . PHE A 1 99 ? 2.238 -10.839 -16.359 1.00 89.31 99 PHE A C 1
ATOM 794 O O . PHE A 1 99 ? 3.452 -11.047 -16.387 1.00 89.31 99 PHE A O 1
ATOM 801 N N . ILE A 1 100 ? 1.595 -10.451 -15.262 1.00 86.69 100 ILE A N 1
ATOM 802 C CA . ILE A 1 100 ? 2.223 -10.142 -13.971 1.00 86.69 100 ILE A CA 1
ATOM 803 C C . ILE A 1 100 ? 1.781 -11.204 -12.963 1.00 86.69 100 ILE A C 1
ATOM 805 O O . ILE A 1 100 ? 0.618 -11.624 -12.978 1.00 86.69 100 ILE A O 1
ATOM 809 N N . TYR A 1 101 ? 2.679 -11.633 -12.074 1.00 78.12 101 TYR A N 1
ATOM 810 C CA . TYR A 1 101 ? 2.307 -12.540 -10.987 1.00 78.12 101 TYR A CA 1
ATOM 811 C C . TYR A 1 101 ? 1.180 -11.938 -10.128 1.00 78.12 101 TYR A C 1
ATOM 813 O O . TYR A 1 101 ? 1.224 -10.765 -9.763 1.00 78.12 101 TYR A O 1
ATOM 821 N N . GLY A 1 102 ? 0.164 -12.742 -9.797 1.00 72.06 102 GLY A N 1
ATOM 822 C CA . GLY A 1 102 ? -0.954 -12.331 -8.935 1.00 72.06 102 GLY A CA 1
ATOM 823 C C . GLY A 1 102 ? -2.130 -11.634 -9.634 1.00 72.06 102 GLY A C 1
ATOM 824 O O . GLY A 1 102 ? -3.118 -11.346 -8.969 1.00 72.06 102 GLY A O 1
ATOM 825 N N . SER A 1 103 ? -2.079 -11.407 -10.952 1.00 66.38 103 SER A N 1
ATOM 826 C CA . SER A 1 103 ? -3.179 -10.804 -11.734 1.00 66.38 103 SER A CA 1
ATOM 827 C C . SER A 1 103 ? -4.279 -11.813 -12.136 1.00 66.38 103 SER A C 1
ATOM 829 O O . SER A 1 103 ? -4.769 -11.769 -13.267 1.00 66.38 103 SER A O 1
ATOM 831 N N . HIS A 1 104 ? -4.615 -12.757 -11.253 1.00 52.12 104 HIS A N 1
ATOM 832 C CA . HIS A 1 104 ? -5.509 -13.878 -11.564 1.00 52.12 104 HIS A CA 1
ATOM 833 C C . HIS A 1 104 ? -7.001 -13.552 -11.435 1.00 52.12 104 HIS A C 1
ATOM 835 O O . HIS A 1 104 ? -7.355 -12.718 -10.572 1.00 52.12 104 HIS A O 1
#

pLDDT: mean 73.9, std 13.9, range [40.31, 95.69]

Foldseek 3Di:
DVVVVVVVVPDPDVDVVVVVVVVVVVVVVVVVVVVVVVVVVVVVVVVVVVVVVVVVVVVVVV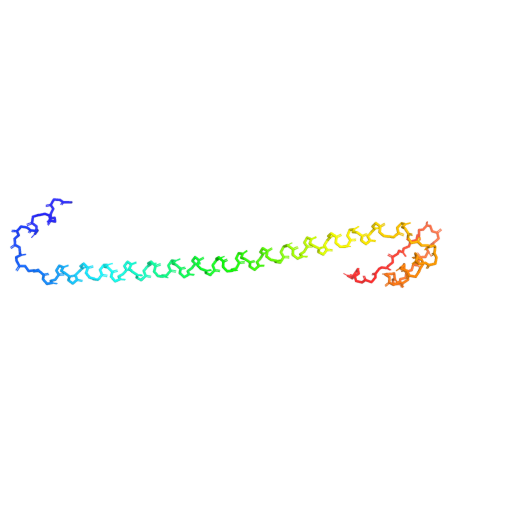VVVVVVVLVVDDPVVVVVVLVVFWPDWDDPPPDIDTHGPPPD

Nearest PDB structures (foldseek):
  4kis-assembly2_B  TM=7.351E-01  e=5.601E-01  Listeria innocua Clip11262
  4kis-assembly4_D  TM=6.616E-01  e=4.272E-01  Listeria innocua Clip11262
  4kis-assembly3_C  TM=7.794E-01  e=1.263E+00  Listeria innocua Clip11262
  6n7w-assembly1_H  TM=6.412E-01  e=3.734E+00  Escherichia phage T7

Sequence (104 aa):
MQNLIHVLGKSGGNEEFISQIEKQIVKLNEECTALEKERSDIGEDGRSVQGDKEQLEFLKEQLSSFANLFDTLSVPEKREYLRMILDKVVWDGEQAHIFIYGSH

Mean predicted aligned error: 17.3 Å

Secondary structure (DSSP, 8-state):
-HHHHHHHTT---HHHHHHHHHHHHHHHHHHHHHHHHHHHHHHHHHHHHHHHHHHHHHHHHHHHHHHHHHHHS-HHHHHHHHHHHEEEEEE-SS-EEEEETT--